Protein AF-A0A522DQ34-F1 (afdb_monomer)

Nearest PDB structures (foldseek):
  4feu-assembly3_C  TM=3.037E-01  e=4.415E+00  Acinetobacter baumannii AYE
  4fev-assembly1_A  TM=2.485E-01  e=2.204E+00  Acinetobacter baumannii AYE
  4few-assembly8_D  TM=2.553E-01  e=2.348E+00  Acinetobacter baumannii AYE
  4gkh-assembly10_J  TM=2.390E-01  e=3.430E+00  Acinetobacter baumannii AYE

Foldseek 3Di:
DEEEPVPPDLVVVLVCVVVVHKYKYFDDLVSFQKFADDPPDPDDPNDVVRGDPPLVVVVPDPDQWDKTWIWTDDPHDIATKIKIKGFADPVQLVVQLVVVCVVQVVVVHGDDPSRSSCSRIGIMIIRDDPVVVVVD

Secondary structure (DSSP, 8-state):
-EE-GGG--HHHHHHHHHTT---EEE--TTTS-EEEPPTT--S----GGGB--HHHHHHH--SSEEEEEEEEEETTEEEEEEEEEEEPPHHHHHHHHHHHHHHHHHTT-PPPHHHHHHTTEEEEEE-S-HHHHTT-

Solvent-accessible surface area (backbone atoms only — not comparable to full-atom values): 7806 Å² total; per-residue (Å²): 85,80,45,55,60,92,65,71,43,62,62,61,54,50,55,35,46,77,69,73,42,51,36,42,33,41,56,51,79,89,73,53,61,37,27,68,46,57,95,86,60,90,68,86,79,83,50,77,89,52,48,52,57,62,57,68,55,58,70,72,49,89,65,58,66,45,79,42,53,25,33,43,53,44,98,94,43,72,48,68,30,32,36,44,35,34,59,45,59,70,71,61,16,49,52,39,32,52,51,49,47,53,55,18,56,77,68,78,38,83,68,51,70,60,57,48,56,50,38,29,40,49,41,32,39,28,50,58,57,68,80,64,63,73,75,109

Sequence (136 aa):
MLADRGYNHPAAILDCHEQAVNVLVRLQPTAMPLYLRQADSLTCDLLPEHRLKVADHLRKATGDIVSIPVWLHSKGRSCQGIIHAQRLPPEAAEAARRRCRQEGNRKGRTPAQDTLYLAGWVMVFATVSEAVLEAS

Structure (mmCIF, N/CA/C/O backbone):
data_AF-A0A522DQ34-F1
#
_entry.id   AF-A0A522DQ34-F1
#
loop_
_atom_site.group_PDB
_atom_site.id
_atom_site.type_symbol
_atom_site.label_atom_id
_atom_site.label_alt_id
_atom_site.label_comp_id
_atom_site.label_asym_id
_atom_site.label_entity_id
_atom_site.label_seq_id
_atom_site.pdbx_PDB_ins_code
_atom_site.Cartn_x
_atom_site.Cartn_y
_atom_site.Cartn_z
_atom_site.occupancy
_atom_site.B_iso_or_equiv
_atom_site.auth_seq_id
_atom_site.auth_comp_id
_atom_site.auth_asym_id
_atom_site.auth_atom_id
_atom_site.pdbx_PDB_model_num
ATOM 1 N N . MET A 1 1 ? -4.647 -10.058 -10.392 1.00 62.31 1 MET A N 1
ATOM 2 C CA . MET A 1 1 ? -4.790 -10.774 -9.108 1.00 62.31 1 MET A CA 1
ATOM 3 C C . MET A 1 1 ? -5.356 -9.831 -8.055 1.00 62.31 1 MET A C 1
ATOM 5 O O . MET A 1 1 ? -4.801 -8.757 -7.857 1.00 62.31 1 MET A O 1
ATOM 9 N N . LEU A 1 2 ? -6.437 -10.235 -7.387 1.00 68.25 2 LEU A N 1
ATOM 10 C CA . LEU A 1 2 ? -6.975 -9.559 -6.205 1.00 68.25 2 LEU A CA 1
ATOM 11 C C . LEU A 1 2 ? -6.661 -10.426 -4.982 1.00 68.25 2 LEU A C 1
ATOM 13 O O . LEU A 1 2 ? -6.983 -11.614 -5.003 1.00 68.25 2 LEU A O 1
ATOM 17 N N . ALA A 1 3 ? -6.031 -9.871 -3.946 1.00 68.12 3 ALA A N 1
ATOM 18 C CA . ALA A 1 3 ? -5.690 -10.643 -2.750 1.00 68.12 3 ALA A CA 1
ATOM 19 C C . ALA A 1 3 ? -5.909 -9.856 -1.445 1.00 68.12 3 ALA A C 1
ATOM 21 O O . ALA A 1 3 ? -5.767 -8.633 -1.398 1.00 68.12 3 ALA A O 1
ATOM 22 N N . ASP A 1 4 ? -6.268 -10.560 -0.366 1.00 66.56 4 ASP A N 1
ATOM 23 C CA . ASP A 1 4 ? -6.451 -9.961 0.965 1.00 66.56 4 ASP A CA 1
ATOM 24 C C . ASP A 1 4 ? -5.153 -9.992 1.797 1.00 66.56 4 ASP A C 1
ATOM 26 O O . ASP A 1 4 ? -4.162 -10.619 1.419 1.00 66.56 4 ASP A O 1
ATOM 30 N N . ARG A 1 5 ? -5.161 -9.319 2.955 1.00 57.28 5 ARG A N 1
ATOM 31 C CA . ARG A 1 5 ? -4.013 -9.050 3.846 1.00 57.28 5 ARG A CA 1
ATOM 32 C C . ARG A 1 5 ? -3.079 -10.234 4.113 1.00 57.28 5 ARG A C 1
ATOM 34 O O . ARG A 1 5 ? -1.886 -10.009 4.306 1.00 57.28 5 ARG A O 1
ATOM 41 N N . GLY A 1 6 ? -3.609 -11.459 4.140 1.00 55.53 6 GLY A N 1
ATOM 42 C CA . GLY A 1 6 ? -2.845 -12.693 4.362 1.00 55.53 6 GLY A CA 1
ATOM 43 C C . GLY A 1 6 ? -1.909 -13.084 3.213 1.00 55.53 6 GLY A C 1
ATOM 44 O O . GLY A 1 6 ? -1.014 -13.892 3.424 1.00 55.53 6 GLY A O 1
ATOM 45 N N . TYR A 1 7 ? -2.072 -12.479 2.035 1.00 57.97 7 TYR A N 1
ATOM 46 C CA . TYR A 1 7 ? -1.314 -12.778 0.817 1.00 57.97 7 TYR A CA 1
ATOM 47 C C . TYR A 1 7 ? -0.346 -11.651 0.422 1.00 57.97 7 TYR A C 1
ATOM 49 O O . TYR A 1 7 ? 0.063 -11.555 -0.734 1.00 57.97 7 TYR A O 1
ATOM 57 N N . ASN A 1 8 ? 0.051 -10.795 1.374 1.00 64.19 8 ASN A N 1
ATOM 58 C CA . ASN A 1 8 ? 1.110 -9.794 1.191 1.00 64.19 8 ASN A CA 1
ATOM 59 C C . ASN A 1 8 ? 2.489 -10.473 1.070 1.00 64.19 8 ASN A C 1
ATOM 61 O O . ASN A 1 8 ? 3.336 -10.351 1.954 1.00 64.19 8 ASN A O 1
ATOM 65 N N . HIS A 1 9 ? 2.713 -11.206 -0.022 1.00 78.25 9 HIS A N 1
ATOM 66 C CA . HIS A 1 9 ? 3.983 -11.837 -0.364 1.00 78.25 9 HIS A CA 1
ATOM 67 C C . HIS A 1 9 ? 4.656 -11.045 -1.490 1.00 78.25 9 HIS A C 1
ATOM 69 O O . HIS A 1 9 ? 4.310 -11.239 -2.655 1.00 78.25 9 HIS A O 1
ATOM 75 N N . PRO A 1 10 ? 5.642 -10.180 -1.178 1.00 79.81 10 PRO A N 1
ATOM 76 C CA . PRO A 1 10 ? 6.303 -9.340 -2.174 1.00 79.81 10 PRO A CA 1
ATOM 77 C C . PRO A 1 10 ? 6.846 -10.114 -3.380 1.00 79.81 10 PRO A C 1
ATOM 79 O O . PRO A 1 10 ? 6.733 -9.641 -4.500 1.00 79.81 10 PRO A O 1
ATOM 82 N N . ALA A 1 11 ? 7.381 -11.321 -3.163 1.00 82.19 11 ALA A N 1
ATOM 83 C CA . ALA A 1 11 ? 7.879 -12.172 -4.241 1.00 82.19 11 ALA A CA 1
ATOM 84 C C . ALA A 1 11 ? 6.772 -12.580 -5.230 1.00 82.19 11 ALA A C 1
ATOM 86 O O . ALA A 1 11 ? 6.958 -12.401 -6.422 1.00 82.19 11 ALA A O 1
ATOM 87 N N . ALA A 1 12 ? 5.609 -13.022 -4.741 1.00 82.12 12 ALA A N 1
ATOM 88 C CA . ALA A 1 12 ? 4.490 -13.411 -5.602 1.00 82.12 12 ALA A CA 1
ATOM 89 C C . ALA A 1 12 ? 3.926 -12.217 -6.389 1.00 82.12 12 ALA A C 1
ATOM 91 O O . ALA A 1 12 ? 3.547 -12.351 -7.547 1.00 82.12 12 ALA A O 1
ATOM 92 N N . ILE A 1 13 ? 3.905 -11.029 -5.773 1.00 81.44 13 ILE A N 1
ATOM 93 C CA . ILE A 1 13 ? 3.493 -9.792 -6.450 1.00 81.44 13 ILE A CA 1
ATOM 94 C C . ILE A 1 13 ? 4.465 -9.452 -7.589 1.00 81.44 13 ILE A C 1
ATOM 96 O O . ILE A 1 13 ? 4.024 -9.068 -8.670 1.00 81.44 13 ILE A O 1
ATOM 100 N N . LEU A 1 14 ? 5.770 -9.611 -7.358 1.00 83.19 14 LEU A N 1
ATOM 101 C CA . LEU A 1 14 ? 6.797 -9.394 -8.379 1.00 83.19 14 LEU A CA 1
ATOM 102 C C . LEU A 1 14 ? 6.689 -10.419 -9.513 1.00 83.19 14 LEU A C 1
ATOM 104 O O . LEU A 1 14 ? 6.740 -10.023 -10.670 1.00 83.19 14 LEU A O 1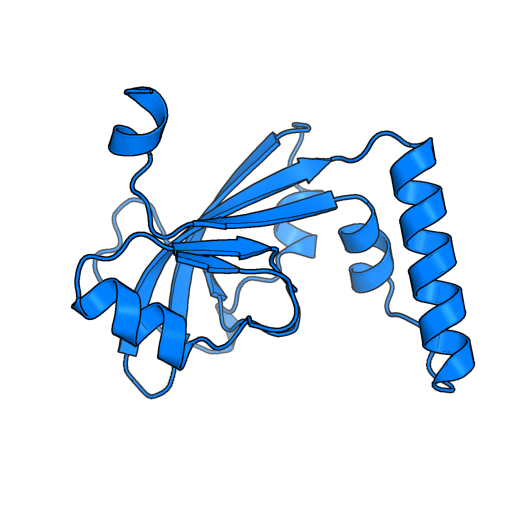
ATOM 108 N N . ASP A 1 15 ? 6.446 -11.693 -9.196 1.00 83.94 15 ASP A N 1
ATOM 109 C CA . ASP A 1 15 ? 6.256 -12.743 -10.205 1.00 83.94 15 ASP A CA 1
ATOM 110 C C . ASP A 1 15 ? 5.018 -12.458 -11.083 1.00 83.94 15 ASP A C 1
ATOM 112 O O . ASP A 1 15 ? 5.066 -12.601 -12.302 1.00 83.94 15 ASP A O 1
ATOM 116 N N . CYS A 1 16 ? 3.912 -11.985 -10.491 1.00 81.88 16 CYS A N 1
ATOM 117 C CA . CYS A 1 16 ? 2.745 -11.531 -11.257 1.00 81.88 16 CYS A CA 1
ATOM 118 C C . CYS A 1 16 ? 3.065 -10.317 -12.140 1.00 81.88 16 CYS A C 1
ATOM 120 O O . CYS A 1 16 ? 2.617 -10.258 -13.283 1.00 81.88 16 CYS A O 1
ATOM 122 N N . HIS A 1 17 ? 3.829 -9.352 -11.624 1.00 81.25 17 HIS A N 1
ATOM 123 C CA . HIS A 1 17 ? 4.208 -8.162 -12.382 1.00 81.25 17 HIS A CA 1
ATOM 124 C C . HIS A 1 17 ? 5.090 -8.507 -13.592 1.00 81.25 17 HIS A C 1
ATOM 126 O O . HIS A 1 17 ? 4.854 -7.980 -14.676 1.00 81.25 17 HIS A O 1
ATOM 132 N N . GLU A 1 18 ? 6.040 -9.436 -13.440 1.00 80.50 18 GLU A N 1
ATOM 133 C CA . GLU A 1 18 ? 6.857 -9.962 -14.547 1.00 80.50 18 GLU A CA 1
ATOM 134 C C . GLU A 1 18 ? 6.001 -10.624 -15.641 1.00 80.50 18 GLU A C 1
ATOM 136 O O . GLU A 1 18 ? 6.343 -10.566 -16.819 1.00 80.50 18 GLU A O 1
ATOM 141 N N . GLN A 1 19 ? 4.849 -11.191 -15.275 1.00 82.56 19 GLN A N 1
ATOM 142 C CA . GLN A 1 19 ? 3.867 -11.757 -16.209 1.00 82.56 19 GLN A CA 1
ATOM 143 C C . GLN A 1 19 ? 2.879 -10.715 -16.768 1.00 82.56 19 GLN A C 1
ATOM 145 O O . GLN A 1 19 ? 1.865 -11.089 -17.356 1.00 82.56 19 GLN A O 1
ATOM 150 N N . ALA A 1 20 ? 3.132 -9.416 -16.564 1.00 79.50 20 ALA A N 1
ATOM 151 C CA . ALA A 1 20 ? 2.227 -8.316 -16.913 1.00 79.50 20 ALA A CA 1
ATOM 152 C C . ALA A 1 20 ? 0.821 -8.437 -16.283 1.00 79.50 20 ALA A C 1
ATOM 154 O O . ALA A 1 20 ? -0.159 -7.882 -16.783 1.00 79.50 20 ALA A O 1
ATOM 155 N N . VAL A 1 21 ? 0.708 -9.147 -15.155 1.00 80.19 21 VAL A N 1
ATOM 156 C CA . VAL A 1 21 ? -0.541 -9.281 -14.406 1.00 80.19 21 VAL A CA 1
ATOM 157 C C . VAL A 1 21 ? -0.653 -8.147 -13.395 1.00 80.19 21 VAL A C 1
ATOM 159 O O . VAL A 1 21 ? 0.168 -7.983 -12.493 1.00 80.19 21 VAL A O 1
ATOM 162 N N . ASN A 1 22 ? -1.745 -7.399 -13.501 1.00 77.94 22 ASN A N 1
ATOM 163 C CA . ASN A 1 22 ? -2.113 -6.347 -12.564 1.00 77.94 22 ASN A CA 1
ATOM 164 C C . ASN A 1 22 ? -2.502 -6.915 -11.194 1.00 77.94 22 ASN A C 1
ATOM 166 O O . ASN A 1 22 ? -3.279 -7.871 -11.101 1.00 77.94 22 ASN A O 1
ATOM 170 N N . VAL A 1 23 ? -1.985 -6.321 -10.119 1.00 80.81 23 VAL A N 1
ATOM 171 C CA . VAL A 1 23 ? -2.155 -6.792 -8.742 1.00 80.81 23 VAL A CA 1
ATOM 172 C C . VAL A 1 23 ? -2.799 -5.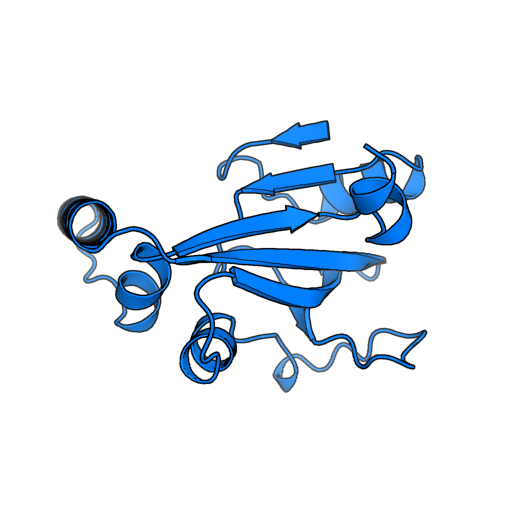704 -7.893 1.00 80.81 23 VAL A C 1
ATOM 174 O O . VAL A 1 23 ? -2.331 -4.570 -7.889 1.00 80.81 23 VAL A O 1
ATOM 177 N N . LEU A 1 24 ? -3.845 -6.075 -7.151 1.00 82.38 24 LEU A N 1
ATOM 178 C CA . LEU A 1 24 ? -4.497 -5.242 -6.146 1.00 82.38 24 LEU A CA 1
ATOM 179 C C . LEU A 1 24 ? -4.534 -6.007 -4.818 1.00 82.38 24 LEU A C 1
ATOM 181 O O . LEU A 1 24 ? -5.148 -7.075 -4.732 1.00 82.38 24 LEU A O 1
ATOM 185 N N . VAL A 1 25 ? -3.861 -5.495 -3.785 1.00 83.38 25 VAL A N 1
ATOM 186 C CA . VAL A 1 25 ? -3.764 -6.178 -2.483 1.00 83.38 25 VAL A CA 1
ATOM 187 C C . VAL A 1 25 ? -4.071 -5.232 -1.344 1.00 83.38 25 VAL A C 1
ATOM 189 O O . VAL A 1 25 ? -3.544 -4.120 -1.276 1.00 83.38 25 VAL A O 1
ATOM 192 N N . ARG A 1 26 ? -4.891 -5.690 -0.395 1.00 81.81 26 ARG A N 1
ATOM 193 C CA . ARG A 1 26 ? -5.126 -4.941 0.839 1.00 81.81 26 ARG A CA 1
ATOM 194 C C . ARG A 1 26 ? -3.839 -4.867 1.659 1.00 81.81 26 ARG A C 1
ATOM 196 O O . ARG A 1 26 ? -3.340 -5.869 2.182 1.00 81.81 26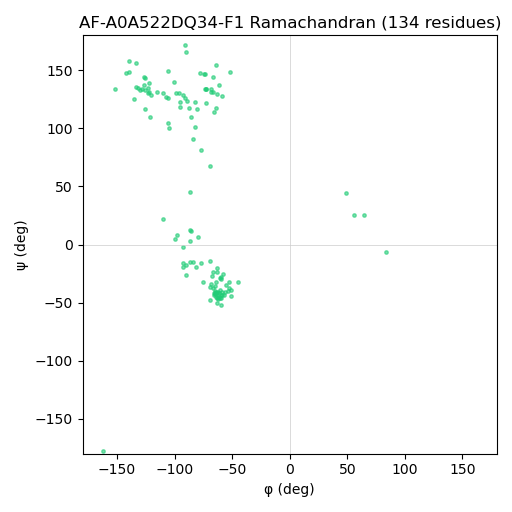 ARG A O 1
ATOM 203 N N . LEU A 1 27 ? -3.322 -3.653 1.802 1.00 79.31 27 LEU A N 1
ATOM 204 C CA . LEU A 1 27 ? -2.006 -3.417 2.367 1.00 79.31 27 LEU A CA 1
ATOM 205 C C . LEU A 1 27 ? -2.003 -3.651 3.882 1.00 79.31 27 LEU A C 1
ATOM 207 O O . LEU A 1 27 ? -2.849 -3.135 4.622 1.00 79.31 27 LEU A O 1
ATOM 211 N N . GLN A 1 28 ? -0.986 -4.375 4.347 1.00 73.44 28 GLN A N 1
ATOM 212 C CA . GLN A 1 28 ? -0.528 -4.327 5.729 1.00 73.44 28 GLN A CA 1
ATOM 213 C C . GLN A 1 28 ? 0.800 -3.547 5.778 1.00 73.44 28 GLN A C 1
ATOM 215 O O . GLN A 1 28 ? 1.839 -4.093 5.403 1.00 73.44 28 GLN A O 1
ATOM 220 N N . PRO A 1 29 ? 0.803 -2.285 6.248 1.00 67.44 29 PRO A N 1
ATOM 221 C CA . PRO A 1 29 ? 1.945 -1.371 6.098 1.00 67.44 29 PRO A CA 1
ATOM 222 C C . PRO A 1 29 ? 3.254 -1.856 6.727 1.00 67.44 29 PRO A C 1
ATOM 224 O O . PRO A 1 29 ? 4.335 -1.505 6.269 1.00 67.44 29 PRO A O 1
ATOM 227 N N . THR A 1 30 ? 3.174 -2.680 7.771 1.00 67.75 30 THR A N 1
ATOM 228 C CA . THR A 1 30 ? 4.352 -3.226 8.456 1.00 67.75 30 THR A CA 1
ATOM 229 C C . THR A 1 30 ? 4.953 -4.444 7.753 1.00 67.75 30 THR A C 1
ATOM 231 O O . THR A 1 30 ? 6.117 -4.763 7.981 1.00 67.75 30 THR A O 1
ATOM 234 N N . ALA A 1 31 ? 4.188 -5.118 6.890 1.00 69.75 31 ALA A N 1
ATOM 235 C CA . ALA A 1 31 ? 4.587 -6.375 6.258 1.00 69.75 31 ALA A CA 1
ATOM 236 C C . ALA A 1 31 ? 5.260 -6.185 4.889 1.00 69.75 31 ALA A C 1
ATOM 238 O O . ALA A 1 31 ? 5.923 -7.103 4.414 1.00 69.75 31 ALA A O 1
ATOM 239 N N . MET A 1 32 ? 5.128 -5.008 4.263 1.00 77.88 32 MET A N 1
ATOM 240 C CA . MET A 1 32 ? 5.648 -4.767 2.915 1.00 77.88 32 MET A CA 1
ATOM 241 C C . MET A 1 32 ? 6.852 -3.807 2.887 1.00 77.88 32 MET A C 1
ATOM 243 O O . MET A 1 32 ? 6.797 -2.729 3.489 1.00 77.88 32 M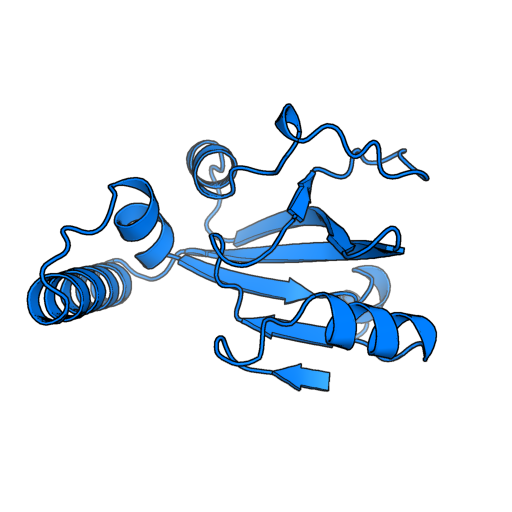ET A O 1
ATOM 247 N N . PRO A 1 33 ? 7.951 -4.177 2.206 1.00 84.19 33 PRO A N 1
ATOM 248 C CA . PRO A 1 33 ? 9.104 -3.311 1.942 1.00 84.19 33 PRO A CA 1
ATOM 249 C C . PRO A 1 33 ? 8.787 -2.325 0.807 1.00 84.19 33 PRO A C 1
ATOM 251 O O . PRO A 1 33 ? 9.115 -2.555 -0.356 1.00 84.19 33 PRO A O 1
ATOM 254 N N . LEU A 1 34 ? 8.088 -1.248 1.164 1.00 88.56 34 LEU A N 1
ATOM 255 C CA . LEU A 1 34 ? 7.705 -0.176 0.248 1.00 88.56 34 LEU A CA 1
ATOM 256 C C . LEU A 1 34 ? 8.637 1.022 0.409 1.00 88.56 34 LEU A C 1
ATOM 258 O O . LEU A 1 34 ? 8.982 1.390 1.533 1.00 88.56 34 LEU A O 1
ATOM 262 N N . TYR A 1 35 ? 9.001 1.640 -0.706 1.00 89.75 35 TYR A N 1
ATOM 263 C CA . TYR A 1 35 ? 9.869 2.816 -0.772 1.00 89.75 35 TYR A CA 1
ATOM 264 C C . TYR A 1 35 ? 9.151 3.909 -1.549 1.00 89.75 35 TYR A C 1
ATOM 266 O O . TYR A 1 35 ? 8.422 3.609 -2.491 1.00 89.75 35 TYR A O 1
ATOM 274 N N . LEU A 1 36 ? 9.312 5.168 -1.147 1.00 88.50 36 LEU A N 1
ATOM 275 C CA . LEU A 1 36 ? 8.679 6.275 -1.861 1.00 88.50 36 LEU A CA 1
ATOM 276 C C . LEU A 1 36 ? 9.297 6.402 -3.259 1.00 88.50 36 LEU A C 1
ATOM 278 O O . LEU A 1 36 ? 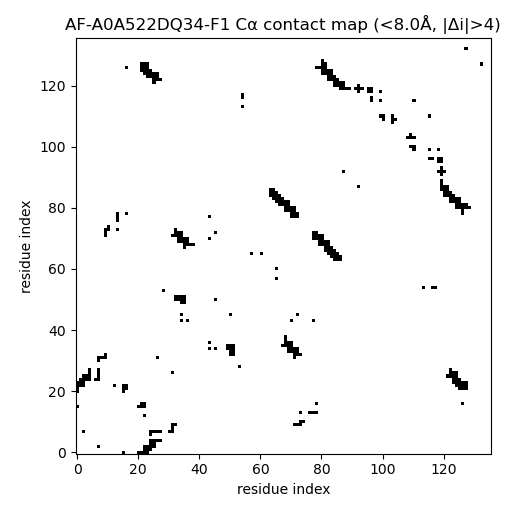10.520 6.426 -3.390 1.00 88.50 36 LEU A O 1
ATOM 282 N N . ARG A 1 37 ? 8.462 6.507 -4.293 1.00 87.44 37 ARG A N 1
ATOM 283 C CA . ARG A 1 37 ? 8.921 6.791 -5.655 1.00 87.44 37 ARG A CA 1
ATOM 284 C C . ARG A 1 37 ? 8.826 8.290 -5.913 1.00 87.44 37 ARG A C 1
ATOM 286 O O . ARG A 1 37 ? 7.747 8.866 -5.811 1.00 87.44 37 ARG A O 1
ATOM 293 N N . GLN A 1 38 ? 9.947 8.916 -6.262 1.00 81.00 38 GLN A N 1
ATOM 294 C CA . GLN A 1 38 ? 9.940 10.280 -6.794 1.00 81.00 38 GLN A CA 1
ATOM 295 C C . GLN A 1 38 ? 9.417 10.265 -8.236 1.00 81.00 38 GLN A C 1
ATOM 297 O O . GLN A 1 38 ? 9.641 9.290 -8.951 1.00 81.00 38 GLN A O 1
ATOM 302 N N . ALA A 1 39 ? 8.713 11.321 -8.652 1.00 68.38 39 ALA A N 1
ATOM 303 C CA . ALA A 1 39 ? 7.988 11.370 -9.927 1.00 68.38 39 ALA A CA 1
ATOM 304 C C . ALA A 1 39 ? 8.855 10.972 -11.141 1.00 68.38 39 ALA A C 1
ATOM 306 O O . ALA A 1 39 ? 8.400 10.193 -11.977 1.00 68.38 39 ALA A O 1
ATOM 307 N N . ASP A 1 40 ? 10.123 11.394 -11.147 1.00 68.31 40 ASP A N 1
ATOM 308 C CA . ASP A 1 40 ? 11.061 11.202 -12.265 1.00 68.31 40 ASP A CA 1
ATOM 309 C C . ASP A 1 40 ? 12.028 10.022 -12.071 1.00 68.31 40 ASP A C 1
ATOM 311 O O . ASP A 1 40 ? 12.935 9.788 -12.870 1.00 68.31 40 ASP A O 1
ATOM 315 N N . SER A 1 41 ? 11.863 9.263 -10.988 1.00 73.25 41 SER A N 1
ATOM 316 C CA . SER A 1 41 ? 12.754 8.156 -10.659 1.00 73.25 41 SER A CA 1
ATOM 317 C C . SER A 1 41 ? 12.394 6.910 -11.475 1.00 73.25 41 SER A C 1
ATOM 319 O O . SER A 1 41 ? 11.307 6.338 -11.331 1.00 73.25 41 SER A O 1
ATOM 321 N N . LEU A 1 42 ? 13.337 6.482 -12.322 1.00 70.31 42 LEU A N 1
ATOM 322 C CA . LEU A 1 42 ? 13.282 5.229 -13.087 1.00 70.31 42 LEU A CA 1
ATOM 323 C C . LEU A 1 42 ? 13.913 4.046 -12.335 1.00 70.31 42 LEU A C 1
ATOM 325 O O . LEU A 1 42 ? 13.645 2.895 -12.670 1.00 70.31 42 LEU A O 1
ATOM 329 N N . THR A 1 43 ? 14.726 4.321 -11.312 1.00 73.50 43 THR A N 1
ATOM 330 C CA . THR A 1 43 ? 15.471 3.323 -10.535 1.00 73.50 43 THR A CA 1
ATOM 331 C C . THR A 1 43 ? 15.126 3.408 -9.055 1.00 73.50 43 THR A C 1
ATOM 333 O O . THR A 1 43 ? 14.999 4.489 -8.489 1.00 73.50 43 THR A O 1
ATOM 336 N N . CYS A 1 44 ? 14.985 2.257 -8.402 1.00 71.19 44 CYS A N 1
ATOM 337 C CA . CYS A 1 44 ? 14.730 2.207 -6.969 1.00 71.19 44 CYS A CA 1
ATOM 338 C C . CYS A 1 44 ? 16.053 2.254 -6.187 1.00 71.19 44 CYS A C 1
ATOM 340 O O . CYS A 1 44 ? 16.779 1.262 -6.160 1.00 71.19 44 CYS A O 1
ATOM 342 N N . ASP A 1 45 ? 16.332 3.363 -5.498 1.00 70.12 45 ASP A N 1
ATOM 343 C CA . ASP A 1 45 ? 17.467 3.462 -4.570 1.00 70.12 45 ASP A CA 1
ATOM 344 C C . ASP A 1 45 ? 17.094 2.861 -3.209 1.00 70.12 45 ASP A C 1
ATOM 346 O O . ASP A 1 45 ? 16.386 3.454 -2.391 1.00 70.12 45 ASP A O 1
ATOM 350 N N . LEU A 1 46 ? 17.557 1.632 -2.980 1.00 68.31 46 LEU A N 1
ATOM 351 C CA . LEU A 1 46 ? 17.126 0.745 -1.892 1.00 68.31 46 LEU A CA 1
ATOM 352 C C . LEU A 1 46 ? 17.883 0.954 -0.586 1.00 68.31 46 LEU A C 1
ATOM 354 O O . LEU A 1 46 ? 18.283 -0.000 0.084 1.00 68.31 46 LEU A O 1
ATOM 358 N N . LEU A 1 47 ? 18.063 2.207 -0.206 1.00 71.81 47 LEU A N 1
ATOM 359 C CA . LEU A 1 47 ? 18.611 2.524 1.098 1.00 71.81 47 LEU A CA 1
ATOM 360 C C . LEU A 1 47 ? 17.543 2.222 2.173 1.00 71.81 47 LEU A C 1
ATOM 362 O O . LEU A 1 47 ? 16.424 2.734 2.070 1.00 71.81 47 LEU A O 1
ATOM 366 N N . PRO A 1 48 ? 17.799 1.345 3.168 1.00 69.25 48 PRO A N 1
ATOM 367 C CA . PRO A 1 48 ? 16.810 0.964 4.186 1.00 69.25 48 PRO A CA 1
ATOM 368 C C . PRO A 1 48 ? 16.158 2.152 4.909 1.00 69.25 48 PRO A C 1
ATOM 370 O O . PRO A 1 48 ? 14.982 2.088 5.273 1.00 69.25 48 PRO A O 1
ATOM 373 N N . GLU A 1 49 ? 16.896 3.244 5.080 1.00 71.38 49 GLU A N 1
ATOM 374 C CA . GLU A 1 49 ? 16.450 4.526 5.626 1.00 71.38 49 GLU A CA 1
ATOM 375 C C . GLU A 1 49 ? 15.380 5.221 4.771 1.00 71.38 49 GLU A C 1
ATOM 377 O O . GLU A 1 49 ? 14.578 5.992 5.297 1.00 71.38 49 GLU A O 1
ATOM 382 N N . HIS A 1 50 ? 15.310 4.908 3.476 1.00 76.38 50 HIS A N 1
ATOM 383 C CA . HIS A 1 50 ? 14.305 5.424 2.545 1.00 76.38 50 HIS A CA 1
ATOM 384 C C . HIS A 1 50 ? 13.021 4.589 2.531 1.00 76.38 50 HIS A C 1
ATOM 386 O O . HIS A 1 50 ? 12.096 4.877 1.761 1.00 76.38 50 HIS A O 1
ATOM 392 N N . ARG A 1 51 ? 12.926 3.553 3.378 1.00 85.00 51 ARG A N 1
ATOM 393 C CA . ARG A 1 51 ? 11.696 2.774 3.507 1.00 85.00 51 ARG A CA 1
ATOM 394 C C . ARG A 1 51 ? 10.549 3.691 3.923 1.00 85.00 51 ARG A C 1
ATOM 396 O O . ARG A 1 51 ? 10.619 4.411 4.921 1.00 85.00 51 ARG A O 1
ATOM 403 N N . LEU A 1 52 ? 9.457 3.620 3.171 1.00 87.25 52 LEU A N 1
ATOM 404 C CA . LEU A 1 52 ? 8.290 4.454 3.384 1.00 87.25 52 LEU A CA 1
ATOM 405 C C . LEU A 1 52 ? 7.648 4.146 4.741 1.00 87.25 52 LEU A C 1
ATOM 407 O O . LEU A 1 52 ? 7.092 3.069 4.971 1.00 87.25 52 LEU A O 1
ATOM 411 N N . LYS A 1 53 ? 7.634 5.152 5.615 1.00 88.25 53 LYS A N 1
ATOM 412 C CA . LYS A 1 53 ? 6.777 5.178 6.800 1.00 88.25 53 LYS A CA 1
ATOM 413 C C . LYS A 1 53 ? 5.400 5.705 6.410 1.00 88.25 53 LYS A C 1
ATOM 415 O O . LYS A 1 53 ? 5.144 6.906 6.449 1.00 88.25 53 LYS A O 1
ATOM 420 N N . VAL A 1 54 ? 4.501 4.793 6.036 1.00 87.94 54 VAL A N 1
ATOM 421 C CA . VAL A 1 54 ? 3.148 5.132 5.549 1.00 87.94 54 VAL A CA 1
ATOM 422 C C . VAL A 1 54 ? 2.395 6.042 6.530 1.00 87.94 54 VAL A C 1
ATOM 424 O O . VAL A 1 54 ? 1.757 6.999 6.105 1.00 87.94 54 VAL A O 1
ATOM 427 N N . ALA A 1 55 ? 2.514 5.805 7.843 1.00 88.88 55 ALA A N 1
ATOM 428 C CA . ALA A 1 55 ? 1.865 6.635 8.861 1.00 88.88 55 ALA A CA 1
ATOM 429 C C . ALA A 1 55 ? 2.316 8.103 8.808 1.00 88.88 55 ALA A C 1
ATOM 431 O O . ALA A 1 55 ? 1.476 8.997 8.868 1.00 88.88 55 ALA A O 1
ATOM 432 N N . ASP A 1 56 ? 3.615 8.358 8.651 1.00 89.88 56 ASP A N 1
ATOM 433 C CA . ASP A 1 56 ? 4.159 9.718 8.601 1.00 89.88 56 ASP A CA 1
ATOM 434 C C . ASP A 1 56 ? 3.719 10.458 7.339 1.00 89.88 56 ASP A C 1
ATOM 436 O O . ASP A 1 56 ? 3.478 11.664 7.385 1.00 89.88 56 ASP A O 1
ATOM 440 N N . HIS A 1 57 ? 3.564 9.736 6.227 1.00 88.56 57 HIS A N 1
ATOM 441 C CA . HIS A 1 57 ? 3.046 10.308 4.989 1.00 88.56 57 HIS A CA 1
ATOM 442 C C . HIS A 1 57 ? 1.555 10.659 5.116 1.00 88.56 57 HIS A C 1
ATOM 444 O O . HIS A 1 57 ? 1.157 11.785 4.833 1.00 88.56 57 HIS A O 1
ATOM 450 N N . LEU A 1 58 ? 0.736 9.738 5.636 1.00 89.69 58 LEU A N 1
ATOM 451 C CA . LEU A 1 58 ? -0.705 9.958 5.809 1.00 89.69 58 LEU A CA 1
ATOM 452 C C . LEU A 1 58 ? -1.037 11.019 6.869 1.00 89.69 58 LEU A C 1
ATOM 454 O O . LEU A 1 58 ? -2.057 11.693 6.756 1.00 89.69 58 LEU A O 1
ATOM 458 N N . ARG A 1 59 ? -0.175 11.226 7.873 1.00 90.31 59 ARG A N 1
ATOM 459 C CA . ARG A 1 59 ? -0.319 12.328 8.846 1.00 90.31 59 ARG A CA 1
ATOM 460 C C . ARG A 1 59 ? -0.203 13.708 8.214 1.00 90.31 59 ARG A C 1
ATOM 462 O O . ARG A 1 59 ? -0.821 14.641 8.712 1.00 90.31 59 ARG A O 1
ATOM 469 N N . LYS A 1 60 ? 0.607 13.833 7.161 1.00 90.00 60 LYS A N 1
ATOM 470 C CA . LYS A 1 60 ? 0.808 15.087 6.424 1.00 90.00 60 LYS A CA 1
ATOM 471 C C . LYS A 1 60 ? -0.270 15.319 5.367 1.00 90.00 60 LYS A C 1
ATOM 473 O O . LYS A 1 60 ? -0.387 16.430 4.863 1.00 90.00 60 LYS A O 1
ATOM 478 N N . ALA A 1 61 ? -1.034 14.285 5.022 1.00 87.88 61 ALA A N 1
ATOM 479 C CA . ALA A 1 61 ? -2.096 14.390 4.042 1.00 87.88 61 ALA A CA 1
ATOM 480 C C . ALA A 1 61 ? -3.298 15.151 4.614 1.00 87.88 61 ALA A C 1
ATOM 482 O O . ALA A 1 61 ? -3.762 14.878 5.723 1.00 87.88 61 ALA A O 1
ATOM 483 N N . THR A 1 62 ? -3.814 16.091 3.829 1.00 85.06 62 THR A N 1
ATOM 484 C CA . THR A 1 62 ? -4.989 16.905 4.170 1.00 85.06 62 THR A CA 1
ATOM 485 C C . THR A 1 62 ? -6.295 16.310 3.644 1.00 85.06 62 THR A C 1
ATOM 487 O O . THR A 1 62 ? -7.358 16.645 4.156 1.00 85.06 62 THR A O 1
ATOM 490 N N . GLY A 1 63 ? -6.224 15.418 2.653 1.00 86.81 63 GLY A N 1
ATOM 491 C CA . GLY A 1 63 ? -7.379 14.750 2.057 1.00 86.81 63 GLY A CA 1
ATOM 492 C C . GLY A 1 63 ? -7.762 13.433 2.736 1.00 86.81 63 GLY A C 1
ATOM 493 O O . GLY A 1 63 ? -6.985 12.829 3.484 1.00 86.81 63 GLY A O 1
ATOM 494 N N . ASP A 1 64 ? -8.969 12.966 2.421 1.00 88.44 64 ASP A N 1
ATOM 495 C CA . ASP A 1 64 ? -9.470 11.651 2.836 1.00 88.44 64 ASP A CA 1
ATOM 496 C C . ASP A 1 64 ? -9.088 10.528 1.872 1.00 88.44 64 ASP A C 1
ATOM 498 O O . ASP A 1 64 ? -9.165 9.359 2.244 1.00 88.44 64 ASP A O 1
ATOM 502 N N . ILE A 1 65 ? -8.643 10.872 0.662 1.00 90.81 65 ILE A N 1
ATOM 503 C CA . ILE A 1 65 ? -8.091 9.949 -0.329 1.00 90.81 65 ILE A CA 1
ATOM 504 C C . ILE A 1 65 ? -6.666 10.403 -0.635 1.00 90.81 65 ILE A C 1
ATOM 506 O O . ILE A 1 65 ? -6.426 11.578 -0.909 1.00 90.81 65 ILE A O 1
ATOM 510 N N . VAL A 1 66 ? -5.719 9.472 -0.555 1.00 91.62 66 VAL A N 1
ATOM 511 C CA . VAL A 1 66 ? -4.293 9.728 -0.762 1.00 91.62 66 VAL A CA 1
ATOM 512 C C . VAL A 1 66 ? -3.724 8.630 -1.648 1.00 91.62 66 VAL A C 1
ATOM 514 O O . VAL A 1 66 ? -3.823 7.451 -1.309 1.00 91.62 66 VAL A O 1
ATOM 517 N N . SER A 1 67 ? -3.093 9.022 -2.751 1.00 91.25 67 SER A N 1
ATOM 518 C CA . SER A 1 67 ? -2.335 8.130 -3.629 1.00 91.25 67 SER A CA 1
ATOM 519 C C . SER A 1 67 ? -0.843 8.379 -3.424 1.00 91.25 67 SER A C 1
ATOM 521 O O . SER A 1 67 ? -0.384 9.516 -3.515 1.00 91.25 67 SER A O 1
ATOM 523 N N . ILE A 1 68 ? -0.080 7.328 -3.120 1.00 90.62 68 ILE A N 1
ATOM 524 C CA . ILE A 1 68 ? 1.364 7.414 -2.866 1.00 90.62 68 ILE A CA 1
ATOM 525 C C . ILE A 1 68 ? 2.088 6.514 -3.871 1.00 90.62 68 ILE A C 1
ATOM 527 O O . ILE A 1 68 ? 2.004 5.289 -3.742 1.00 90.62 68 ILE A O 1
ATOM 531 N N . PRO A 1 69 ? 2.814 7.078 -4.850 1.00 90.25 69 PRO A N 1
ATOM 532 C CA . PRO A 1 69 ? 3.674 6.304 -5.734 1.00 90.25 69 PRO A CA 1
ATOM 533 C C . PRO A 1 69 ? 4.798 5.634 -4.943 1.00 90.25 69 PRO A C 1
ATOM 535 O O . PRO A 1 69 ? 5.506 6.280 -4.163 1.00 90.25 69 PRO A O 1
ATOM 538 N N . VAL A 1 70 ? 4.978 4.334 -5.145 1.00 90.44 70 VAL A N 1
ATOM 539 C CA . VAL A 1 70 ? 5.950 3.536 -4.401 1.00 90.44 70 VAL A CA 1
ATOM 540 C C . VAL A 1 70 ? 6.678 2.531 -5.279 1.00 90.44 70 VAL A C 1
ATOM 542 O O . VAL A 1 70 ? 6.191 2.096 -6.321 1.00 90.44 70 VAL A O 1
ATOM 545 N N . TRP A 1 71 ? 7.840 2.119 -4.796 1.00 90.31 71 TRP A N 1
ATOM 546 C CA . TRP A 1 71 ? 8.526 0.916 -5.225 1.00 90.31 71 TRP A CA 1
ATOM 547 C C . TRP A 1 71 ? 8.251 -0.208 -4.231 1.00 90.31 71 TRP A C 1
ATOM 549 O O . TRP A 1 71 ? 8.429 -0.035 -3.022 1.00 90.31 71 TRP A O 1
ATOM 559 N N . LEU A 1 72 ? 7.850 -1.371 -4.737 1.00 89.00 72 LEU A N 1
ATOM 560 C CA . LEU A 1 72 ? 7.893 -2.620 -3.986 1.00 89.00 72 LEU A CA 1
ATOM 561 C C . LEU A 1 72 ? 9.220 -3.306 -4.276 1.00 89.00 72 LEU A C 1
ATOM 563 O O . LEU A 1 72 ? 9.542 -3.511 -5.441 1.00 89.00 72 LEU A O 1
ATOM 567 N N . HIS A 1 73 ? 9.956 -3.703 -3.238 1.00 87.38 73 HIS A N 1
ATOM 568 C CA . HIS A 1 73 ? 11.229 -4.398 -3.410 1.00 87.38 73 HIS A CA 1
ATOM 569 C C . HIS A 1 73 ? 11.296 -5.732 -2.671 1.00 87.38 73 HIS A C 1
ATOM 571 O O . HIS A 1 73 ? 11.003 -5.814 -1.484 1.00 87.38 73 HIS A O 1
ATOM 577 N N . SER A 1 74 ? 11.760 -6.791 -3.326 1.00 85.12 74 SER A N 1
ATOM 578 C CA . SER A 1 74 ? 12.041 -8.057 -2.651 1.00 85.12 74 SER A CA 1
ATOM 579 C C . SER A 1 74 ? 13.137 -8.839 -3.350 1.00 85.12 74 SER A C 1
ATOM 581 O O . SER A 1 74 ? 13.086 -9.030 -4.562 1.00 85.12 74 SER A O 1
ATOM 583 N N . LYS A 1 75 ? 14.093 -9.358 -2.568 1.00 81.69 75 LYS A N 1
ATOM 584 C CA . LYS A 1 75 ? 15.157 -10.259 -3.043 1.00 81.69 75 LYS A CA 1
ATOM 585 C C . LYS A 1 75 ? 15.877 -9.734 -4.302 1.00 81.69 75 LYS A C 1
ATOM 587 O O . LYS A 1 75 ? 16.075 -10.487 -5.248 1.00 81.69 75 LYS A O 1
ATOM 592 N N . GLY A 1 76 ? 16.222 -8.444 -4.338 1.00 81.50 76 GLY A N 1
ATOM 593 C CA . GLY A 1 76 ? 16.937 -7.842 -5.472 1.00 81.50 76 GLY A CA 1
ATOM 594 C C . GLY A 1 76 ? 16.050 -7.404 -6.645 1.00 81.50 76 GLY A C 1
ATOM 595 O O . GLY A 1 76 ? 16.543 -6.744 -7.550 1.00 81.50 76 GLY A O 1
ATOM 596 N N . ARG A 1 77 ? 14.747 -7.704 -6.618 1.00 85.88 77 ARG A N 1
ATOM 597 C CA . ARG A 1 77 ? 13.776 -7.302 -7.646 1.00 85.88 77 ARG A CA 1
ATOM 598 C C . ARG A 1 77 ? 12.884 -6.173 -7.155 1.00 85.88 77 ARG A C 1
ATOM 600 O O . ARG A 1 77 ? 12.576 -6.103 -5.964 1.00 85.88 77 ARG A O 1
ATOM 607 N N . SER A 1 78 ? 12.432 -5.317 -8.064 1.00 87.75 78 SER A N 1
ATOM 608 C CA . SER A 1 78 ? 11.515 -4.225 -7.739 1.00 87.75 78 SER A CA 1
ATOM 609 C C . SER A 1 78 ? 10.482 -3.975 -8.824 1.00 87.75 78 SER A C 1
ATOM 611 O O . SER A 1 78 ? 10.794 -4.098 -10.004 1.00 87.75 78 SER A O 1
ATOM 613 N N . CYS A 1 79 ? 9.284 -3.554 -8.424 1.00 86.75 79 CYS A N 1
ATOM 614 C CA . CYS A 1 79 ? 8.258 -3.064 -9.340 1.00 86.75 79 CYS A CA 1
ATOM 615 C C . CYS A 1 79 ? 7.634 -1.757 -8.844 1.00 86.75 79 CYS A C 1
ATOM 617 O O . CYS A 1 79 ? 7.669 -1.443 -7.648 1.00 86.75 79 CYS A O 1
ATOM 619 N N . GLN A 1 80 ? 7.076 -0.992 -9.782 1.00 89.19 80 GLN A N 1
ATOM 620 C CA . GLN A 1 80 ? 6.314 0.214 -9.477 1.00 89.19 80 GLN A CA 1
ATOM 621 C C . GLN A 1 80 ? 4.912 -0.153 -8.994 1.00 89.19 80 GLN A C 1
ATOM 623 O O . GLN A 1 80 ? 4.307 -1.128 -9.447 1.00 89.19 80 GLN A O 1
ATOM 628 N N . GLY A 1 81 ? 4.380 0.667 -8.099 1.00 89.25 81 GLY A N 1
ATOM 629 C CA . GLY A 1 81 ? 2.978 0.622 -7.730 1.00 89.25 81 GLY A CA 1
ATOM 630 C C . GLY A 1 81 ? 2.528 1.897 -7.038 1.00 89.25 81 GLY A C 1
ATOM 631 O O . GLY A 1 81 ? 3.290 2.853 -6.874 1.00 89.25 81 GLY A O 1
ATOM 632 N N . ILE A 1 82 ? 1.270 1.901 -6.625 1.00 90.31 82 ILE A N 1
ATOM 633 C CA . ILE A 1 82 ? 0.627 3.010 -5.932 1.00 90.31 82 ILE A CA 1
ATOM 634 C C . ILE A 1 82 ? -0.050 2.453 -4.683 1.00 90.31 82 ILE A C 1
ATOM 636 O O . ILE A 1 82 ? -0.734 1.428 -4.727 1.00 90.31 82 ILE A O 1
ATOM 640 N N . ILE A 1 83 ? 0.154 3.116 -3.546 1.00 91.19 83 ILE A N 1
ATOM 641 C CA . ILE A 1 83 ? -0.692 2.912 -2.372 1.00 91.19 83 ILE A CA 1
ATOM 642 C C . ILE A 1 83 ? -1.868 3.868 -2.491 1.00 91.19 83 ILE A C 1
ATOM 644 O O . ILE A 1 83 ? -1.672 5.078 -2.422 1.00 91.19 83 ILE A O 1
ATOM 648 N N . HIS A 1 84 ? -3.074 3.329 -2.587 1.00 91.06 84 HIS A N 1
ATOM 649 C CA . HIS A 1 84 ? -4.299 4.093 -2.405 1.00 91.06 84 HIS A CA 1
ATOM 650 C C . HIS A 1 84 ? -4.757 3.936 -0.960 1.00 91.06 84 HIS A C 1
ATOM 652 O O . HIS A 1 84 ? -5.023 2.824 -0.494 1.00 91.06 84 HIS A O 1
ATOM 658 N N . ALA A 1 85 ? -4.816 5.048 -0.239 1.00 92.12 85 ALA A N 1
ATOM 659 C CA . ALA A 1 85 ? -5.288 5.115 1.130 1.00 92.12 85 ALA A CA 1
ATOM 660 C C . ALA A 1 85 ? -6.564 5.951 1.199 1.00 92.12 85 ALA A C 1
ATOM 662 O O . ALA A 1 85 ? -6.605 7.072 0.700 1.00 92.12 85 ALA A O 1
ATOM 663 N N . GLN A 1 86 ? -7.583 5.417 1.861 1.00 92.19 86 GLN A N 1
ATOM 664 C CA . GLN A 1 86 ? -8.836 6.106 2.129 1.00 92.19 86 GLN A CA 1
ATOM 665 C C . GLN A 1 86 ? -9.110 6.135 3.629 1.00 92.19 86 GLN A C 1
ATOM 667 O O . GLN A 1 86 ? -9.031 5.103 4.308 1.00 92.19 86 GLN A O 1
ATOM 672 N N . ARG A 1 87 ? -9.435 7.315 4.157 1.00 91.38 87 ARG A N 1
ATOM 673 C CA . ARG A 1 87 ? -9.803 7.485 5.560 1.00 91.38 87 ARG A CA 1
ATOM 674 C C . ARG A 1 87 ? -11.146 6.810 5.812 1.00 91.38 87 ARG A C 1
ATOM 676 O O . ARG A 1 87 ? -12.112 7.012 5.081 1.00 91.38 87 ARG A O 1
ATOM 683 N N . LEU A 1 88 ? -11.209 6.001 6.863 1.00 88.56 88 LEU A N 1
ATOM 684 C CA . LEU A 1 88 ? -12.468 5.434 7.323 1.00 88.56 88 LEU A CA 1
ATOM 685 C C . LEU A 1 88 ? -13.307 6.503 8.035 1.00 88.56 88 LEU A C 1
ATOM 687 O O . LEU A 1 88 ? -12.744 7.329 8.761 1.00 88.56 88 LEU A O 1
ATOM 691 N N . PRO A 1 89 ? -14.646 6.432 7.929 1.00 87.50 89 PRO A N 1
ATOM 692 C CA . PRO A 1 89 ? -15.535 7.200 8.789 1.00 87.50 89 PRO A CA 1
ATOM 693 C C . PRO A 1 89 ? -15.189 6.995 10.276 1.00 87.50 89 PRO A C 1
ATOM 695 O O . PRO A 1 89 ? -14.753 5.895 10.642 1.00 87.50 89 PRO A O 1
ATOM 698 N N . PRO A 1 90 ? -15.401 7.999 11.150 1.00 85.12 90 PRO A N 1
ATOM 699 C CA . PRO A 1 90 ? -14.972 7.949 12.551 1.00 85.12 90 PRO A CA 1
ATOM 700 C C . PRO A 1 90 ? -15.414 6.682 13.296 1.00 85.12 90 PRO A C 1
ATOM 702 O O . PRO A 1 90 ? -14.596 6.032 13.944 1.00 85.12 90 PRO A O 1
ATOM 705 N N . GLU A 1 91 ? -16.670 6.269 13.124 1.00 85.88 91 GLU A N 1
ATOM 706 C CA . GLU A 1 91 ? -17.232 5.072 13.759 1.00 85.88 91 GLU A CA 1
ATOM 707 C C . GLU A 1 91 ? -16.520 3.781 13.312 1.00 85.88 91 GLU A C 1
ATOM 709 O O . GLU A 1 91 ? -16.104 2.957 14.134 1.00 85.88 91 GLU A O 1
ATOM 714 N N . ALA A 1 92 ? -16.291 3.630 12.004 1.00 85.19 92 ALA A N 1
ATOM 715 C CA . ALA A 1 92 ? -15.575 2.486 11.445 1.00 85.19 92 ALA A CA 1
ATOM 716 C C . ALA A 1 92 ? -14.097 2.474 11.873 1.00 85.19 92 ALA A C 1
ATOM 718 O O . ALA A 1 92 ? -13.540 1.412 12.176 1.00 85.19 92 ALA A O 1
ATOM 719 N N . ALA A 1 93 ? -13.466 3.650 11.951 1.00 84.19 93 ALA A N 1
ATOM 720 C CA . ALA A 1 93 ? -12.097 3.802 12.428 1.00 84.19 93 ALA A CA 1
ATOM 721 C C . ALA A 1 93 ? -11.967 3.420 13.911 1.00 84.19 93 ALA A C 1
ATOM 723 O O . ALA A 1 93 ? -11.014 2.734 14.293 1.00 84.19 93 ALA A O 1
ATOM 724 N N . GLU A 1 94 ? -12.912 3.824 14.760 1.00 84.69 94 GLU A N 1
ATOM 725 C CA . GLU A 1 94 ? -12.934 3.427 16.169 1.00 84.69 94 GLU A CA 1
ATOM 726 C C . GLU A 1 94 ? -13.128 1.922 16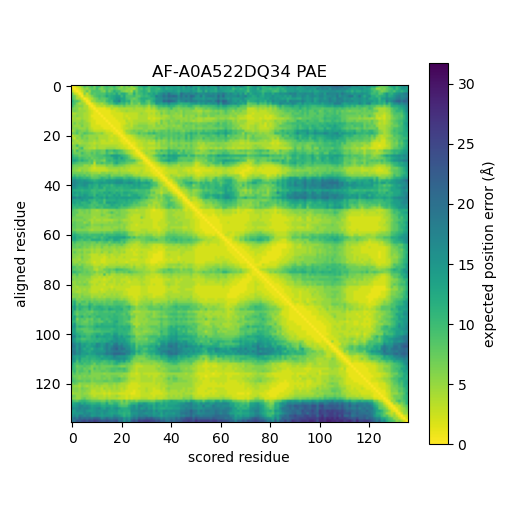.339 1.00 84.69 94 GLU A C 1
ATOM 728 O O . GLU A 1 94 ? -12.387 1.291 17.101 1.00 84.69 94 GLU A O 1
ATOM 733 N N . ALA A 1 95 ? -14.069 1.327 15.603 1.00 85.38 95 ALA A N 1
ATOM 734 C CA . ALA A 1 95 ? -14.292 -0.115 15.620 1.00 85.38 95 ALA A CA 1
ATOM 735 C C . ALA A 1 95 ? -13.024 -0.883 15.207 1.00 85.38 95 ALA A C 1
ATOM 737 O O . ALA A 1 95 ? -12.635 -1.850 15.872 1.00 85.38 95 ALA A O 1
ATOM 738 N N . ALA A 1 96 ? -12.326 -0.422 14.165 1.00 83.94 96 ALA A N 1
ATOM 739 C CA . ALA A 1 96 ? -11.056 -1.000 13.733 1.00 83.94 96 ALA A CA 1
ATOM 740 C C . ALA A 1 96 ? -9.965 -0.882 14.814 1.00 83.94 96 ALA A C 1
ATOM 742 O O . ALA A 1 96 ? -9.301 -1.872 15.128 1.00 83.94 96 ALA A O 1
ATOM 743 N N . ARG A 1 97 ? -9.826 0.285 15.460 1.00 84.62 97 ARG A N 1
ATOM 744 C CA . ARG A 1 97 ? -8.881 0.479 16.578 1.00 84.62 97 ARG A CA 1
ATOM 745 C C . ARG A 1 97 ? -9.192 -0.438 17.760 1.00 84.62 97 ARG A C 1
ATOM 747 O O . ARG A 1 97 ? -8.265 -1.004 18.342 1.00 84.62 97 ARG A O 1
ATOM 754 N N . ARG A 1 98 ? -10.473 -0.606 18.113 1.00 84.00 98 ARG A N 1
ATOM 755 C CA . ARG A 1 98 ? -10.910 -1.523 19.183 1.00 84.00 98 ARG A CA 1
ATOM 756 C C . ARG A 1 98 ? -10.511 -2.963 18.860 1.00 84.00 98 ARG A C 1
ATOM 758 O O . ARG A 1 98 ? -9.906 -3.612 19.710 1.00 84.00 98 ARG A O 1
ATOM 765 N N . ARG A 1 99 ? -10.749 -3.424 17.626 1.00 82.31 99 ARG A N 1
ATOM 766 C CA . ARG A 1 99 ? -10.323 -4.759 17.163 1.00 82.31 99 ARG A CA 1
ATOM 767 C C . ARG A 1 99 ? -8.805 -4.937 17.250 1.00 82.31 99 ARG A C 1
ATOM 769 O O . ARG A 1 99 ? -8.353 -5.925 17.819 1.00 82.31 99 ARG A O 1
ATOM 776 N N . CYS A 1 100 ? -8.013 -3.957 16.802 1.00 81.38 100 CYS A N 1
ATOM 777 C CA . CYS A 1 100 ? -6.550 -4.020 16.919 1.00 81.38 100 CYS A CA 1
ATOM 778 C C . CYS A 1 100 ? -6.077 -4.152 18.376 1.00 81.38 100 CYS A C 1
ATOM 780 O O . CYS A 1 100 ?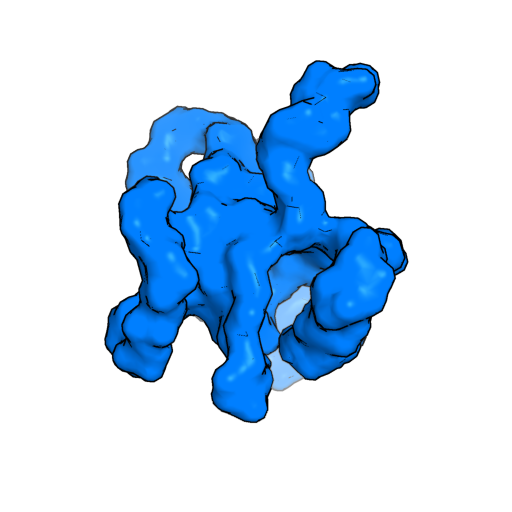 -5.161 -4.924 18.658 1.00 81.38 100 CYS A O 1
ATOM 782 N N . ARG A 1 101 ? -6.703 -3.428 19.315 1.00 81.94 101 ARG A N 1
ATOM 783 C CA . ARG A 1 101 ? -6.393 -3.545 20.752 1.00 81.94 101 ARG A CA 1
ATOM 784 C C . ARG A 1 101 ? -6.758 -4.923 21.304 1.00 81.94 101 ARG A C 1
ATOM 786 O O . ARG A 1 101 ? -5.959 -5.510 22.025 1.00 81.94 101 ARG A O 1
ATOM 793 N N . GLN A 1 102 ? -7.926 -5.454 20.941 1.00 81.62 102 GLN A N 1
ATOM 794 C CA . GLN A 1 102 ? -8.371 -6.788 21.362 1.00 81.62 102 GLN A CA 1
ATOM 795 C C . GLN A 1 102 ? -7.428 -7.890 20.856 1.00 81.62 102 GLN A C 1
ATOM 797 O O . GLN A 1 102 ? -7.026 -8.763 21.625 1.00 81.62 102 GLN A O 1
ATOM 802 N N . GLU A 1 103 ? -7.021 -7.829 19.586 1.00 78.31 103 GLU A N 1
ATOM 803 C CA . GLU A 1 103 ? -6.066 -8.782 19.011 1.00 78.31 103 GLU A CA 1
ATOM 804 C C . GLU A 1 103 ? -4.680 -8.691 19.653 1.00 78.31 103 GLU A C 1
ATOM 806 O O . GLU A 1 103 ? -4.051 -9.725 19.895 1.00 78.31 103 GLU A O 1
ATOM 811 N N . GLY A 1 104 ? -4.215 -7.471 19.940 1.00 76.25 104 GLY A N 1
ATOM 812 C CA . GLY A 1 104 ? -2.970 -7.231 20.663 1.00 76.25 104 GLY A CA 1
ATOM 813 C C . GLY A 1 104 ? -2.998 -7.853 22.057 1.00 76.25 104 GLY A C 1
ATOM 814 O O . GLY A 1 104 ? -2.134 -8.669 22.379 1.00 76.25 104 GLY A O 1
ATOM 815 N N . ASN A 1 105 ? -4.042 -7.564 22.838 1.00 76.44 105 ASN A N 1
ATOM 816 C CA . ASN A 1 105 ? -4.226 -8.124 24.178 1.00 76.44 105 ASN A CA 1
ATOM 817 C C . ASN A 1 105 ? -4.245 -9.657 24.158 1.00 76.44 105 ASN A C 1
ATOM 819 O O . ASN A 1 105 ? -3.561 -10.285 24.963 1.00 76.44 105 ASN A O 1
ATOM 823 N N . ARG A 1 106 ? -4.943 -10.272 23.191 1.00 74.06 106 ARG A N 1
ATOM 824 C CA . ARG A 1 106 ? -4.964 -11.737 23.025 1.00 74.06 106 ARG A CA 1
ATOM 825 C C . ARG A 1 106 ? -3.573 -12.327 22.758 1.00 74.06 106 ARG A C 1
ATOM 827 O O . ARG A 1 106 ? -3.323 -13.477 23.096 1.00 74.06 106 ARG A O 1
ATOM 834 N N . LYS A 1 107 ? -2.674 -11.556 22.145 1.00 73.38 107 LYS A N 1
ATOM 835 C CA . LYS A 1 107 ? -1.286 -11.944 21.847 1.00 73.38 107 LYS A CA 1
ATOM 836 C C . LYS A 1 107 ? -0.278 -11.426 22.886 1.00 73.38 107 LYS A C 1
ATOM 838 O O . LYS A 1 107 ? 0.922 -11.523 22.639 1.00 73.38 107 LYS A O 1
ATOM 843 N N . GLY A 1 108 ? -0.739 -10.846 24.001 1.00 76.44 108 GLY A N 1
ATOM 844 C CA . GLY A 1 108 ? 0.116 -10.261 25.040 1.00 76.44 108 GLY A CA 1
ATOM 845 C C . GLY A 1 108 ? 0.933 -9.049 24.574 1.00 76.44 108 GLY A C 1
ATOM 846 O O . GLY A 1 108 ? 2.016 -8.803 25.097 1.00 76.44 108 GLY A O 1
ATOM 847 N N . ARG A 1 109 ? 0.470 -8.318 23.550 1.00 76.56 109 ARG A N 1
ATOM 848 C CA . ARG A 1 109 ? 1.190 -7.186 22.942 1.00 76.56 109 ARG A CA 1
ATOM 849 C C . ARG A 1 109 ? 0.317 -5.941 22.871 1.00 76.56 109 ARG A C 1
ATOM 851 O O . ARG A 1 109 ? -0.798 -5.989 22.364 1.00 76.56 109 ARG A O 1
ATOM 858 N N . THR A 1 110 ? 0.866 -4.798 23.259 1.00 77.31 110 THR A N 1
ATOM 859 C CA . THR A 1 110 ? 0.215 -3.499 23.051 1.00 77.31 110 THR A CA 1
ATOM 860 C C . THR A 1 110 ? 0.489 -3.003 21.625 1.00 77.31 110 THR A C 1
ATOM 862 O O . THR A 1 110 ? 1.658 -2.871 21.255 1.00 77.31 110 THR A O 1
ATOM 865 N N . PRO A 1 111 ? -0.539 -2.723 20.797 1.00 78.06 111 PRO A N 1
ATOM 866 C CA . PRO A 1 111 ? -0.333 -2.173 19.458 1.00 78.06 111 PRO A CA 1
ATOM 867 C C . PRO A 1 111 ? 0.357 -0.804 19.502 1.00 78.06 111 PRO A C 1
ATOM 869 O O . PRO A 1 111 ? -0.017 0.055 20.300 1.00 78.06 111 PRO A O 1
ATOM 872 N N . ALA A 1 112 ? 1.325 -0.577 18.613 1.00 83.50 112 ALA A N 1
ATOM 873 C CA . ALA A 1 112 ? 2.003 0.713 18.497 1.00 83.50 112 ALA A CA 1
ATOM 874 C C . ALA A 1 112 ? 1.036 1.832 18.064 1.00 83.50 112 ALA A C 1
ATOM 876 O O . ALA A 1 112 ? 0.046 1.579 17.368 1.00 83.50 112 ALA A O 1
ATOM 877 N N . GLN A 1 113 ? 1.350 3.085 18.413 1.00 84.88 113 GLN A N 1
ATOM 878 C CA . GLN A 1 113 ? 0.528 4.246 18.039 1.00 84.88 113 GLN A CA 1
ATOM 879 C C . GLN A 1 113 ? 0.326 4.354 16.521 1.00 84.88 113 GLN A C 1
ATOM 881 O O . GLN A 1 113 ? -0.794 4.587 16.073 1.00 84.88 113 GLN A O 1
ATOM 886 N N . ASP A 1 114 ? 1.368 4.089 15.730 1.00 86.56 114 ASP A N 1
ATOM 887 C CA . ASP A 1 114 ? 1.283 4.047 14.264 1.00 86.56 114 ASP A CA 1
ATOM 888 C C . ASP A 1 114 ? 0.302 2.979 13.773 1.00 86.56 114 ASP A C 1
ATOM 890 O O . ASP A 1 114 ? 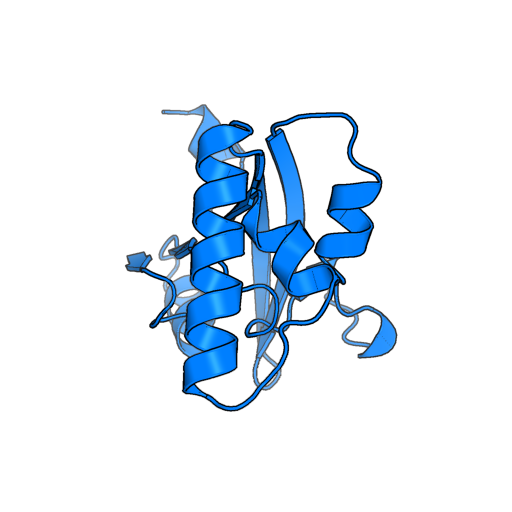-0.469 3.220 12.851 1.00 86.56 114 ASP A O 1
ATOM 894 N N . THR A 1 115 ? 0.269 1.811 14.420 1.00 83.19 115 THR A N 1
ATOM 895 C CA . THR A 1 115 ? -0.675 0.740 14.065 1.00 83.19 115 THR A CA 1
ATOM 896 C C . THR A 1 115 ? -2.118 1.168 14.330 1.00 83.19 115 THR A C 1
ATOM 898 O O . THR A 1 115 ? -2.993 0.934 13.501 1.00 83.19 115 THR A O 1
ATOM 901 N N . LEU A 1 116 ? -2.373 1.841 15.456 1.00 84.25 116 LEU A N 1
ATOM 902 C CA . LEU A 1 116 ? -3.702 2.367 15.784 1.00 84.25 116 LEU A CA 1
ATOM 903 C C . LEU A 1 116 ? -4.116 3.523 14.869 1.00 84.25 116 LEU A C 1
ATOM 905 O O . LEU A 1 116 ? -5.291 3.629 14.523 1.00 84.25 116 LEU A O 1
ATOM 909 N N . TYR A 1 117 ? -3.174 4.380 14.474 1.00 88.25 117 TYR A N 1
ATOM 910 C CA . TYR A 1 117 ? -3.428 5.450 13.514 1.00 88.25 117 TYR A CA 1
ATOM 911 C C . TYR A 1 117 ? -3.818 4.874 12.147 1.00 88.25 117 TYR A C 1
ATOM 913 O O . TYR A 1 117 ? -4.863 5.222 11.597 1.00 88.25 117 TYR A O 1
ATOM 921 N N . LEU A 1 118 ? -3.026 3.925 11.642 1.00 88.25 118 LEU A N 1
ATOM 922 C CA . LEU A 1 118 ? -3.249 3.266 10.355 1.00 88.25 118 LEU A CA 1
ATOM 923 C C . LEU A 1 118 ? -4.519 2.402 10.330 1.00 88.25 118 LEU A C 1
ATOM 925 O O . LEU A 1 118 ? -5.091 2.202 9.264 1.00 88.25 118 LEU A O 1
ATO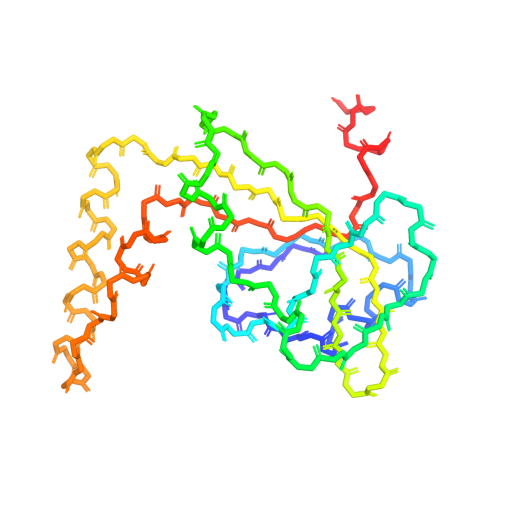M 929 N N . ALA A 1 119 ? -5.013 1.937 11.483 1.00 87.06 119 ALA A N 1
ATOM 930 C CA . ALA A 1 119 ? -6.297 1.235 11.574 1.00 87.06 119 ALA A CA 1
ATOM 931 C C . ALA A 1 119 ? -7.500 2.110 11.171 1.00 87.06 119 ALA A C 1
ATOM 933 O O . ALA A 1 119 ? -8.552 1.576 10.834 1.00 87.06 119 ALA A O 1
ATOM 934 N N . GLY A 1 120 ? -7.349 3.440 11.186 1.00 89.06 120 GLY A N 1
ATOM 935 C CA . GLY A 1 120 ? -8.348 4.383 10.679 1.00 89.06 120 GLY A CA 1
ATOM 936 C C . GLY A 1 120 ? -8.352 4.550 9.158 1.00 89.06 120 GLY A C 1
ATOM 937 O O . GLY A 1 120 ? -9.063 5.417 8.662 1.00 89.06 120 GLY A O 1
ATOM 938 N N . TRP A 1 121 ? -7.566 3.760 8.428 1.00 90.88 121 TRP A N 1
ATOM 939 C CA . TRP A 1 121 ? -7.446 3.838 6.978 1.00 90.88 121 TRP A CA 1
ATOM 940 C C . TRP A 1 121 ? -7.702 2.476 6.334 1.00 90.88 121 TRP A C 1
ATOM 942 O O . TRP A 1 121 ? -7.298 1.423 6.842 1.00 90.88 121 TRP A O 1
ATOM 952 N N . VAL A 1 122 ? -8.336 2.494 5.168 1.00 89.56 122 VAL A N 1
ATOM 953 C CA . VAL A 1 122 ? -8.257 1.397 4.204 1.00 89.56 122 VAL A CA 1
ATOM 954 C C . VAL A 1 122 ? -7.100 1.716 3.279 1.00 89.56 122 VAL A C 1
ATOM 956 O O . VAL A 1 122 ? -7.039 2.803 2.727 1.00 89.56 122 VAL A O 1
ATOM 959 N N . MET A 1 123 ? -6.168 0.781 3.136 1.00 90.56 123 MET A N 1
ATOM 960 C CA . MET A 1 123 ? -5.022 0.938 2.250 1.00 90.56 123 MET A CA 1
ATOM 961 C C . MET A 1 123 ? -4.952 -0.249 1.312 1.00 90.56 123 MET A C 1
ATOM 963 O O . MET A 1 123 ? -5.123 -1.400 1.734 1.00 90.56 123 MET A O 1
ATOM 967 N N . VAL A 1 124 ? -4.669 0.041 0.054 1.00 89.56 124 VAL A N 1
ATOM 968 C CA . VAL A 1 124 ? -4.531 -0.939 -1.011 1.00 89.56 124 VAL A CA 1
ATOM 969 C C . VAL A 1 124 ? -3.274 -0.607 -1.797 1.00 89.56 124 VAL A C 1
ATOM 971 O O . VAL A 1 124 ? -3.015 0.554 -2.085 1.00 89.56 124 VAL A O 1
ATOM 974 N N . PHE A 1 125 ? -2.483 -1.624 -2.110 1.00 89.25 125 PHE A N 1
ATOM 975 C CA . PHE A 1 125 ? -1.375 -1.522 -3.047 1.00 89.25 125 PHE A CA 1
ATOM 976 C C . PHE A 1 125 ? -1.844 -1.998 -4.423 1.00 89.25 125 PHE A C 1
ATOM 978 O O . PHE A 1 125 ? -2.422 -3.084 -4.527 1.00 89.25 125 PHE A O 1
ATOM 985 N N . ALA A 1 126 ? -1.585 -1.196 -5.451 1.00 88.81 126 ALA A N 1
ATOM 986 C CA . ALA A 1 126 ? -1.905 -1.481 -6.841 1.00 88.81 126 ALA A CA 1
ATOM 987 C C . ALA A 1 126 ? -0.635 -1.424 -7.703 1.00 88.81 126 ALA A C 1
ATOM 989 O O . ALA A 1 126 ? 0.137 -0.478 -7.581 1.00 88.81 126 ALA A O 1
ATOM 990 N N . THR A 1 127 ? -0.427 -2.396 -8.594 1.00 85.75 127 THR A N 1
ATOM 991 C CA . THR A 1 127 ? 0.603 -2.308 -9.658 1.00 85.75 127 THR A CA 1
ATOM 992 C C . THR A 1 127 ? 0.056 -1.745 -10.970 1.00 85.75 127 THR A C 1
ATOM 994 O O . THR A 1 127 ? 0.800 -1.591 -11.934 1.00 85.75 127 THR A O 1
ATOM 997 N N . VAL A 1 128 ? -1.246 -1.456 -11.013 1.00 74.25 128 VAL A N 1
ATOM 998 C CA . VAL A 1 128 ? -1.929 -0.891 -12.179 1.00 74.25 128 VAL A CA 1
ATOM 999 C C . VAL A 1 128 ? -1.521 0.571 -12.326 1.00 74.25 128 VAL A C 1
ATOM 1001 O O . VAL A 1 128 ? -1.517 1.305 -11.337 1.00 74.25 128 VAL A O 1
ATOM 1004 N N . SER A 1 129 ? -1.173 1.001 -13.539 1.00 64.06 129 SER A N 1
ATOM 1005 C CA . SER A 1 129 ? -0.930 2.419 -13.796 1.00 64.06 129 SER A CA 1
ATOM 1006 C C . SER A 1 129 ? -2.232 3.212 -13.659 1.00 64.06 129 SER A C 1
ATOM 1008 O O . SER A 1 129 ? -3.307 2.738 -14.025 1.00 64.06 129 SER A O 1
ATOM 1010 N N . GLU A 1 130 ? -2.135 4.437 -13.146 1.00 58.81 130 GLU A N 1
ATOM 1011 C CA . GLU A 1 130 ? -3.281 5.340 -12.960 1.00 58.81 130 GLU A CA 1
ATOM 1012 C C . GLU A 1 130 ? -4.048 5.564 -14.279 1.00 58.81 130 GLU A C 1
ATOM 1014 O O . GLU A 1 130 ? -5.273 5.530 -14.298 1.00 58.81 130 GLU A O 1
ATOM 1019 N N . ALA A 1 131 ? -3.326 5.595 -15.407 1.00 53.88 131 ALA A N 1
ATOM 1020 C CA . ALA A 1 131 ? -3.883 5.684 -16.759 1.00 53.88 131 ALA A CA 1
ATOM 1021 C C . ALA A 1 131 ? -4.852 4.544 -17.139 1.00 53.88 131 ALA A C 1
ATOM 1023 O O . ALA A 1 131 ? -5.700 4.726 -18.007 1.00 53.88 131 ALA A O 1
ATOM 1024 N N . VAL A 1 132 ? -4.734 3.364 -16.522 1.00 55.19 132 VAL A N 1
ATOM 1025 C CA . VAL A 1 132 ? -5.649 2.233 -16.764 1.00 55.19 132 VAL A CA 1
ATOM 1026 C C . VAL A 1 132 ? -6.843 2.265 -15.800 1.00 55.19 132 VAL A C 1
ATOM 1028 O O . VAL A 1 132 ? -7.914 1.779 -16.153 1.00 55.19 132 VAL A O 1
ATOM 1031 N N . LEU A 1 133 ? -6.695 2.862 -14.611 1.00 53.16 133 LEU A N 1
ATOM 1032 C CA . LEU A 1 133 ? -7.783 3.020 -13.635 1.00 53.16 133 LEU A CA 1
ATOM 1033 C C . LEU A 1 133 ? -8.788 4.115 -14.023 1.00 53.16 133 LEU A C 1
ATOM 1035 O O . LEU A 1 133 ? -9.966 3.966 -13.722 1.00 53.16 133 LEU A O 1
ATOM 1039 N N . GLU A 1 134 ? -8.352 5.181 -14.699 1.00 53.66 134 GLU A N 1
ATOM 1040 C CA . GLU A 1 134 ? -9.236 6.275 -15.148 1.00 53.66 134 GLU A CA 1
ATOM 1041 C C . GLU A 1 134 ? -10.073 5.931 -16.392 1.00 53.66 134 GLU A C 1
ATOM 1043 O O . GLU A 1 134 ? -11.053 6.607 -16.689 1.00 53.66 134 GLU A O 1
ATOM 1048 N N . ALA A 1 135 ? -9.711 4.873 -17.122 1.00 47.09 135 ALA A N 1
ATOM 1049 C CA . ALA A 1 135 ? -10.397 4.449 -18.344 1.00 47.09 135 ALA A CA 1
ATOM 1050 C C . ALA A 1 135 ? -11.600 3.508 -18.099 1.00 47.09 135 ALA A C 1
ATOM 1052 O O . ALA A 1 135 ? -12.068 2.875 -19.047 1.00 47.09 135 ALA A O 1
ATOM 1053 N N . SER A 1 136 ? -12.065 3.371 -16.848 1.00 41.69 136 SER A N 1
ATOM 1054 C CA . SER A 1 136 ? -13.111 2.416 -16.424 1.00 41.69 136 SER A CA 1
ATOM 1055 C C . SER A 1 136 ? -14.399 3.095 -15.973 1.00 41.69 136 SER A C 1
ATOM 1057 O O . SER A 1 136 ? -14.306 4.037 -15.157 1.00 41.69 136 SER A O 1
#

Radius of gyration: 15.4 Å; Cα contacts (8 Å, |Δi|>4): 207; chains: 1; bounding box: 36×30×43 Å

Mean predicted aligned error: 7.54 Å

pLDDT: mean 80.19, std 10.51, range [41.69, 92.19]